Protein AF-A0A6N3J825-F1 (afdb_monomer_lite)

Structure (mmCIF, N/CA/C/O backbone):
data_AF-A0A6N3J825-F1
#
_entry.id   AF-A0A6N3J825-F1
#
loop_
_atom_site.group_PDB
_atom_site.id
_atom_site.type_symbol
_atom_site.label_atom_id
_atom_site.label_alt_id
_atom_site.label_comp_id
_atom_site.label_asym_id
_atom_site.label_entity_id
_atom_site.label_seq_id
_atom_site.pdbx_PDB_ins_code
_atom_site.Cartn_x
_atom_site.Cartn_y
_atom_site.Cartn_z
_atom_site.occupancy
_atom_site.B_iso_or_equiv
_atom_site.auth_seq_id
_atom_site.auth_comp_id
_atom_site.auth_asym_id
_atom_site.auth_atom_id
_atom_site.pdbx_PDB_model_num
ATOM 1 N N . MET A 1 1 ? 28.383 16.432 57.580 1.00 39.94 1 MET A N 1
ATOM 2 C CA . MET A 1 1 ? 28.192 16.481 56.115 1.00 39.94 1 MET A CA 1
ATOM 3 C C . MET A 1 1 ? 26.944 15.676 55.788 1.00 39.94 1 MET A C 1
ATOM 5 O O . MET A 1 1 ? 26.950 14.473 56.004 1.00 39.94 1 MET A O 1
ATOM 9 N N . LYS A 1 2 ? 25.836 16.338 55.429 1.00 42.00 2 LYS A N 1
ATOM 10 C CA . LYS A 1 2 ? 24.572 15.672 55.080 1.00 42.00 2 LYS A CA 1
ATOM 11 C C . LYS A 1 2 ? 24.575 15.445 53.569 1.00 42.00 2 LYS A C 1
ATOM 13 O O . LYS A 1 2 ? 24.528 16.410 52.815 1.00 42.00 2 LYS A O 1
ATOM 18 N N . PHE A 1 3 ? 24.701 14.190 53.154 1.00 48.62 3 PHE A N 1
ATOM 19 C CA . PHE A 1 3 ? 24.590 13.786 51.757 1.00 48.62 3 PHE A CA 1
ATOM 20 C C . PHE A 1 3 ? 23.123 13.887 51.331 1.00 48.62 3 PHE A C 1
ATOM 22 O O . PHE A 1 3 ? 22.294 13.091 51.763 1.00 48.62 3 PHE A O 1
ATOM 29 N N . LEU A 1 4 ? 22.801 14.880 50.505 1.00 48.47 4 LEU A N 1
ATOM 30 C CA . LEU A 1 4 ? 21.560 14.904 49.736 1.00 48.47 4 LEU A CA 1
ATOM 31 C C . LEU A 1 4 ? 21.855 14.238 48.394 1.00 48.47 4 LEU A C 1
ATOM 33 O O . LEU A 1 4 ? 22.380 14.863 47.476 1.00 48.47 4 LEU A O 1
ATOM 37 N N . ALA A 1 5 ? 21.567 12.941 48.314 1.00 57.81 5 ALA A N 1
ATOM 38 C CA . ALA A 1 5 ? 21.522 12.225 47.052 1.00 57.81 5 ALA A CA 1
ATOM 39 C C . ALA A 1 5 ? 20.279 12.696 46.284 1.00 57.81 5 ALA A C 1
ATOM 41 O O . ALA A 1 5 ? 19.159 12.286 46.583 1.00 57.81 5 ALA A O 1
ATOM 42 N N . VAL A 1 6 ? 20.472 13.593 45.319 1.00 57.44 6 VAL A N 1
ATOM 43 C CA . VAL A 1 6 ? 19.438 13.927 44.337 1.00 57.44 6 VAL A CA 1
ATOM 44 C C . VAL A 1 6 ? 19.511 12.862 43.252 1.00 57.44 6 VAL A C 1
ATOM 46 O O . VAL A 1 6 ? 20.337 12.929 42.345 1.00 57.44 6 VAL A O 1
ATOM 49 N N . ILE A 1 7 ? 18.675 11.834 43.388 1.00 58.78 7 ILE A N 1
ATOM 50 C CA . ILE A 1 7 ? 18.404 10.883 42.313 1.00 58.78 7 ILE A CA 1
ATOM 51 C C . ILE A 1 7 ? 17.601 11.659 41.269 1.00 58.78 7 ILE A C 1
ATOM 53 O O . ILE A 1 7 ? 16.405 11.890 41.434 1.00 58.78 7 ILE A O 1
ATOM 57 N N . ALA A 1 8 ? 18.285 12.128 40.226 1.00 56.31 8 ALA A N 1
ATOM 58 C CA . ALA A 1 8 ? 17.634 12.644 39.036 1.00 56.31 8 ALA A CA 1
ATOM 59 C C . ALA A 1 8 ? 16.880 11.479 38.390 1.00 56.31 8 ALA A C 1
ATOM 61 O O . ALA A 1 8 ? 17.477 10.539 37.865 1.00 56.31 8 ALA A O 1
ATOM 62 N N . ILE A 1 9 ? 15.558 11.529 38.520 1.00 58.62 9 ILE A N 1
ATOM 63 C CA . ILE A 1 9 ? 14.608 10.627 37.887 1.00 58.62 9 ILE A CA 1
ATOM 64 C C . ILE A 1 9 ? 14.866 10.714 36.383 1.00 58.62 9 ILE A C 1
ATOM 66 O O . ILE A 1 9 ? 14.583 11.730 35.749 1.00 58.62 9 ILE A O 1
ATOM 70 N N . LEU A 1 10 ? 15.468 9.658 35.835 1.00 52.44 10 LEU A N 1
ATOM 71 C CA . LEU A 1 10 ? 15.500 9.406 34.403 1.00 52.44 10 LEU A CA 1
ATOM 72 C C . LEU A 1 10 ? 14.044 9.425 33.943 1.00 52.44 10 LEU A C 1
ATOM 74 O O . LEU A 1 10 ? 13.263 8.564 34.345 1.00 52.44 10 LEU A O 1
ATOM 78 N N . PHE A 1 11 ? 13.677 10.436 33.157 1.00 50.75 11 PHE A N 1
ATOM 79 C CA . PHE A 1 11 ? 12.445 10.426 32.387 1.00 50.75 11 PHE A CA 1
ATOM 80 C C . PHE A 1 11 ? 12.521 9.216 31.461 1.00 50.75 11 PHE A C 1
ATOM 82 O O . PHE A 1 11 ? 13.101 9.272 30.378 1.00 50.75 11 PHE A O 1
ATOM 89 N N . SER A 1 12 ? 11.982 8.094 31.925 1.00 48.09 12 SER A N 1
ATOM 90 C CA . SER A 1 12 ? 11.609 6.982 31.079 1.00 48.09 12 SER A CA 1
ATOM 91 C C . SER A 1 12 ? 10.613 7.553 30.081 1.00 48.09 12 SER A C 1
ATOM 93 O O . SER A 1 12 ? 9.450 7.798 30.413 1.00 48.09 12 SER A O 1
ATOM 95 N N . LEU A 1 13 ? 11.101 7.810 28.862 1.00 48.94 13 LEU A N 1
ATOM 96 C CA . LEU A 1 13 ? 10.275 7.771 27.669 1.00 48.94 13 LEU A CA 1
ATOM 97 C C . LEU A 1 13 ? 9.540 6.432 27.735 1.00 48.94 13 LEU A C 1
ATOM 99 O O . LEU A 1 13 ? 10.067 5.395 27.341 1.00 48.94 13 LEU A O 1
ATOM 103 N N . HIS A 1 14 ? 8.325 6.460 28.265 1.00 48.06 14 HIS A N 1
ATOM 104 C CA . HIS A 1 14 ? 7.322 5.477 27.930 1.00 48.06 14 HIS A CA 1
ATOM 105 C C . HIS A 1 14 ? 6.933 5.837 26.500 1.00 48.06 14 HIS A C 1
ATOM 107 O O . HIS A 1 14 ? 5.924 6.489 26.253 1.00 48.06 14 HIS A O 1
ATOM 113 N N . ALA A 1 15 ? 7.804 5.487 25.549 1.00 48.31 15 ALA A N 1
ATOM 114 C CA . ALA A 1 15 ? 7.319 5.120 24.241 1.00 48.31 15 ALA A CA 1
ATOM 115 C C . ALA A 1 15 ? 6.436 3.909 24.529 1.00 48.31 15 ALA A C 1
ATOM 117 O O . ALA A 1 15 ? 6.926 2.786 24.645 1.00 48.31 15 ALA A O 1
ATOM 118 N N . GLU A 1 16 ? 5.157 4.165 24.806 1.00 44.62 16 GLU A N 1
ATOM 119 C CA . GLU A 1 16 ? 4.129 3.162 24.629 1.00 44.62 16 GLU A CA 1
ATOM 120 C C . GLU A 1 16 ? 4.338 2.693 23.196 1.00 44.62 16 GLU A C 1
ATOM 122 O O . GLU A 1 16 ? 4.037 3.408 22.241 1.00 44.62 16 GLU A O 1
ATOM 127 N N . ALA A 1 17 ? 5.000 1.546 23.052 1.00 43.19 17 ALA A N 1
ATOM 128 C CA . ALA A 1 17 ? 4.945 0.769 21.840 1.00 43.19 17 ALA A CA 1
ATOM 129 C C . ALA A 1 17 ? 3.468 0.412 21.717 1.00 43.19 17 ALA A C 1
ATOM 131 O O . ALA A 1 17 ? 3.006 -0.569 22.294 1.00 43.19 17 ALA A O 1
ATOM 132 N N . THR A 1 18 ? 2.704 1.311 21.102 1.00 50.97 18 THR A N 1
ATOM 133 C CA . THR A 1 18 ? 1.321 1.082 20.751 1.00 50.97 18 THR A CA 1
ATOM 134 C C . THR A 1 18 ? 1.357 -0.167 19.898 1.00 50.97 18 THR A C 1
ATOM 136 O O . THR A 1 18 ? 1.935 -0.164 18.811 1.00 50.97 18 THR A O 1
ATOM 139 N N . GLU A 1 19 ? 0.847 -1.271 20.450 1.00 55.44 19 GLU A N 1
ATOM 140 C CA . GLU A 1 19 ? 0.661 -2.495 19.687 1.00 55.44 19 GLU A CA 1
ATOM 141 C C . GLU A 1 19 ? -0.002 -2.098 18.376 1.00 55.44 19 GLU A C 1
ATOM 143 O O . GLU A 1 19 ? -1.024 -1.404 18.359 1.00 55.44 19 GLU A O 1
ATOM 148 N N . GLU A 1 20 ? 0.661 -2.432 17.275 1.00 64.12 20 GLU A N 1
ATOM 149 C CA . GLU A 1 20 ? 0.248 -1.981 15.964 1.00 64.12 20 GLU A CA 1
ATOM 150 C C . GLU A 1 20 ? -1.115 -2.611 15.665 1.00 64.12 20 GLU A C 1
ATOM 152 O O . GLU A 1 20 ? -1.206 -3.791 15.333 1.00 64.12 20 GLU A O 1
ATOM 157 N N . LYS A 1 21 ? -2.193 -1.844 15.864 1.00 73.06 21 LYS A N 1
ATOM 158 C CA . LYS A 1 21 ? -3.564 -2.346 15.767 1.00 73.06 21 LYS A CA 1
ATOM 159 C C . LYS A 1 21 ? -3.773 -2.978 14.390 1.00 73.06 21 LYS A C 1
ATOM 161 O O . LYS A 1 21 ? -3.743 -2.273 13.377 1.00 73.06 21 LYS A O 1
ATOM 166 N N . LEU A 1 22 ? -3.991 -4.292 14.374 1.00 86.31 22 LEU A N 1
ATOM 167 C CA . LEU A 1 22 ? -4.424 -5.023 13.189 1.00 86.31 22 LEU A CA 1
ATOM 168 C C . LEU A 1 22 ? -5.902 -4.713 12.957 1.00 86.31 22 LEU A C 1
ATOM 170 O O . LEU A 1 22 ? -6.754 -4.976 13.805 1.00 86.31 22 LEU A O 1
ATOM 174 N N . LEU A 1 23 ? -6.218 -4.108 11.819 1.00 90.06 23 LEU A N 1
ATOM 175 C CA . LEU A 1 23 ? -7.581 -3.715 11.469 1.00 90.06 23 LEU A CA 1
ATOM 176 C C . LEU A 1 23 ? -8.350 -4.854 10.793 1.00 90.06 23 LEU A C 1
ATOM 178 O O . LEU A 1 23 ? -9.582 -4.845 10.796 1.00 90.06 23 LEU A O 1
ATOM 182 N N . CYS A 1 24 ? -7.642 -5.827 10.210 1.00 91.69 24 CYS A N 1
ATOM 183 C CA . CYS A 1 24 ? -8.235 -6.818 9.309 1.00 91.69 24 CYS A CA 1
ATOM 184 C C . CYS A 1 24 ? -8.077 -8.275 9.770 1.00 91.69 24 CYS A C 1
ATOM 186 O O . CYS A 1 24 ? -8.343 -9.183 8.986 1.00 91.69 24 CYS A O 1
ATOM 188 N N . GLU A 1 25 ? -7.700 -8.510 11.030 1.00 82.56 25 GLU A N 1
ATOM 189 C CA . GLU A 1 25 ? -7.364 -9.831 11.597 1.00 82.56 25 GLU A CA 1
ATOM 190 C C . GLU A 1 25 ? -8.458 -10.906 11.416 1.00 82.56 25 GLU A C 1
ATOM 192 O O . GLU A 1 25 ? -8.162 -12.090 11.291 1.00 82.56 25 GLU A O 1
ATOM 197 N N . HIS A 1 26 ? -9.731 -10.511 11.337 1.00 81.75 26 HIS A N 1
ATOM 198 C CA . HIS A 1 26 ? -10.864 -11.434 11.172 1.00 81.75 26 HIS A CA 1
ATOM 199 C C . HIS A 1 26 ? -11.304 -11.647 9.716 1.00 81.75 26 HIS A C 1
ATOM 201 O O . HIS A 1 26 ? -12.369 -12.218 9.469 1.00 81.75 26 HIS A O 1
ATOM 207 N N . ARG A 1 27 ? -10.552 -11.133 8.739 1.00 84.56 27 ARG A N 1
ATOM 208 C CA . ARG A 1 27 ? -10.911 -11.227 7.321 1.00 84.56 27 ARG A CA 1
ATOM 209 C C . ARG A 1 27 ? -10.162 -12.380 6.660 1.00 84.56 27 ARG A C 1
ATOM 211 O O . ARG A 1 27 ? -8.957 -12.527 6.828 1.00 84.56 27 ARG A O 1
ATOM 218 N N . GLU A 1 28 ? -10.878 -13.165 5.862 1.00 88.50 28 GLU A N 1
ATOM 219 C CA . GLU A 1 28 ? -10.271 -14.188 5.011 1.00 88.50 28 GLU A CA 1
ATOM 220 C C . GLU A 1 28 ? -9.388 -13.529 3.941 1.00 88.50 28 GLU A C 1
ATOM 222 O O . GLU A 1 28 ? -9.851 -12.669 3.182 1.00 88.50 28 GLU A O 1
ATOM 227 N N . LEU A 1 29 ? -8.113 -13.923 3.894 1.00 89.19 29 LEU A N 1
ATOM 228 C CA . LEU A 1 29 ? -7.165 -13.469 2.880 1.00 89.19 29 LEU A CA 1
ATOM 229 C C . LEU A 1 29 ? -7.460 -14.156 1.543 1.00 89.19 29 LEU A C 1
ATOM 231 O O . LEU A 1 29 ? -7.732 -15.353 1.502 1.00 89.19 29 LEU A O 1
ATOM 235 N N . ARG A 1 30 ? -7.372 -13.404 0.441 1.00 93.12 30 ARG A N 1
ATOM 236 C CA . ARG A 1 30 ? -7.556 -13.913 -0.934 1.00 93.12 30 ARG A CA 1
ATOM 237 C C . ARG A 1 30 ? -6.261 -13.911 -1.746 1.00 93.12 30 ARG A C 1
ATOM 239 O O . ARG A 1 30 ? -6.293 -14.099 -2.957 1.00 93.12 30 ARG A O 1
ATOM 246 N N . ILE A 1 31 ? -5.145 -13.656 -1.077 1.00 92.56 31 ILE A N 1
ATOM 247 C CA . ILE A 1 31 ? -3.792 -13.617 -1.625 1.00 92.56 31 ILE A CA 1
ATOM 248 C C . ILE A 1 31 ? -3.026 -14.791 -1.015 1.00 92.56 31 ILE A C 1
ATOM 250 O O . ILE A 1 31 ? -3.232 -15.126 0.155 1.00 92.56 31 ILE A O 1
ATOM 254 N N . GLU A 1 32 ? -2.139 -15.416 -1.790 1.00 92.81 32 GLU A N 1
ATOM 255 C CA . GLU A 1 32 ? -1.291 -16.482 -1.259 1.00 92.81 32 GLU A CA 1
ATOM 256 C C . GLU A 1 32 ? -0.391 -15.963 -0.118 1.00 92.81 32 GLU A C 1
ATOM 258 O O . GLU A 1 32 ? 0.165 -14.863 -0.221 1.00 92.81 32 GLU A O 1
ATOM 263 N N . PRO A 1 33 ? -0.201 -16.729 0.974 1.00 89.88 33 PRO A N 1
ATOM 264 C CA . PRO A 1 33 ? 0.492 -16.235 2.167 1.00 89.88 33 PRO A CA 1
ATOM 265 C C . PRO A 1 33 ? 1.917 -15.707 1.938 1.00 89.88 33 PRO A C 1
ATOM 267 O O . PRO A 1 33 ? 2.368 -14.839 2.679 1.00 89.88 33 PRO A O 1
ATOM 270 N N . ASN A 1 34 ? 2.632 -16.223 0.936 1.00 92.00 34 ASN A N 1
ATOM 271 C CA . ASN A 1 34 ? 3.981 -15.786 0.558 1.00 92.00 34 ASN A CA 1
ATOM 272 C C . ASN A 1 34 ? 3.999 -14.457 -0.215 1.00 92.00 34 ASN A C 1
ATOM 274 O O . ASN A 1 34 ? 5.010 -13.763 -0.179 1.00 92.00 34 ASN A O 1
ATOM 278 N N . MET A 1 35 ? 2.906 -14.102 -0.894 1.00 94.44 35 MET A N 1
ATOM 279 C CA . MET A 1 35 ? 2.781 -12.848 -1.643 1.00 94.44 35 MET A CA 1
ATOM 280 C C . MET A 1 35 ? 2.152 -11.726 -0.810 1.00 94.44 35 MET A C 1
ATOM 282 O O . MET A 1 35 ? 2.334 -10.552 -1.124 1.00 94.44 35 MET A O 1
ATOM 286 N N . GLN A 1 36 ? 1.408 -12.058 0.247 1.00 95.94 36 GLN A N 1
ATOM 287 C CA . GLN A 1 36 ? 0.699 -11.090 1.085 1.00 95.94 36 GLN A CA 1
ATOM 288 C C . GLN A 1 36 ? 1.665 -10.118 1.786 1.00 95.94 36 GLN A C 1
ATOM 290 O O . GLN A 1 36 ? 2.491 -10.501 2.617 1.00 95.94 36 GLN A O 1
ATOM 295 N N . MET A 1 37 ? 1.491 -8.823 1.527 1.00 96.00 37 MET A N 1
ATOM 296 C CA . MET A 1 37 ? 2.106 -7.766 2.326 1.00 96.00 37 MET A CA 1
ATOM 297 C C . MET A 1 37 ? 1.495 -7.797 3.726 1.00 96.00 37 MET A C 1
ATOM 299 O O . MET A 1 37 ? 0.270 -7.811 3.869 1.00 96.00 37 MET A O 1
ATOM 303 N N . LYS A 1 38 ? 2.332 -7.780 4.768 1.00 93.62 38 LYS A N 1
ATOM 304 C CA . LYS A 1 38 ? 1.842 -7.694 6.153 1.00 93.62 38 LYS A CA 1
ATOM 305 C C . LYS A 1 38 ? 1.186 -6.338 6.386 1.00 93.62 38 LYS A C 1
ATOM 307 O O . LYS A 1 38 ? 1.668 -5.330 5.877 1.00 93.62 38 LYS A O 1
ATOM 312 N N . GLU A 1 39 ? 0.142 -6.301 7.211 1.00 93.50 39 GLU A N 1
ATOM 313 C CA . GLU A 1 39 ? -0.524 -5.042 7.571 1.00 93.50 39 GLU A CA 1
ATOM 314 C C . GLU A 1 39 ? 0.474 -4.008 8.122 1.00 93.50 39 GLU A C 1
ATOM 316 O O . GLU A 1 39 ? 0.412 -2.828 7.778 1.00 93.50 39 GLU A O 1
ATOM 321 N N . SER A 1 40 ? 1.471 -4.492 8.870 1.00 92.50 40 SER A N 1
ATOM 322 C CA . SER A 1 40 ? 2.559 -3.704 9.447 1.00 92.50 40 SER A CA 1
ATOM 323 C C . SER A 1 40 ? 3.496 -3.022 8.447 1.00 92.50 40 SER A C 1
ATOM 325 O O . SER A 1 40 ? 4.329 -2.204 8.830 1.00 92.50 40 SER A O 1
ATOM 327 N N . PHE A 1 41 ? 3.384 -3.316 7.147 1.00 93.69 41 PHE A N 1
ATOM 328 C CA . PHE A 1 41 ? 4.118 -2.569 6.125 1.00 93.69 41 PHE A CA 1
ATOM 329 C C . PHE A 1 41 ? 3.485 -1.213 5.811 1.00 93.69 41 PHE A C 1
ATOM 331 O O . PHE A 1 41 ? 4.173 -0.341 5.282 1.00 93.69 41 PHE A O 1
ATOM 338 N N . PHE A 1 42 ? 2.210 -1.001 6.141 1.00 96.50 42 PHE A N 1
ATOM 339 C CA . PHE A 1 42 ? 1.480 0.224 5.809 1.00 96.50 42 PHE A CA 1
ATOM 340 C C . PHE A 1 42 ? 1.690 1.316 6.860 1.00 96.50 42 PHE A C 1
ATOM 342 O O . PHE A 1 42 ? 0.739 1.780 7.487 1.00 96.50 42 PHE A O 1
ATOM 349 N N . THR A 1 43 ? 2.947 1.713 7.040 1.00 96.00 43 THR A N 1
ATOM 350 C CA . THR A 1 43 ? 3.382 2.804 7.920 1.00 96.00 43 THR A CA 1
ATOM 351 C C . THR A 1 43 ? 3.778 4.032 7.105 1.00 96.00 43 THR A C 1
ATOM 353 O O . THR A 1 43 ? 4.064 3.931 5.909 1.00 96.00 43 THR A O 1
ATOM 356 N N . GLU A 1 44 ? 3.829 5.193 7.758 1.00 96.75 44 GLU A N 1
ATOM 357 C CA . GLU A 1 44 ? 4.261 6.444 7.126 1.00 96.75 44 GLU A CA 1
ATOM 358 C C . GLU A 1 44 ? 5.675 6.326 6.552 1.00 96.75 44 GLU A C 1
ATOM 360 O O . GLU A 1 44 ? 5.879 6.563 5.365 1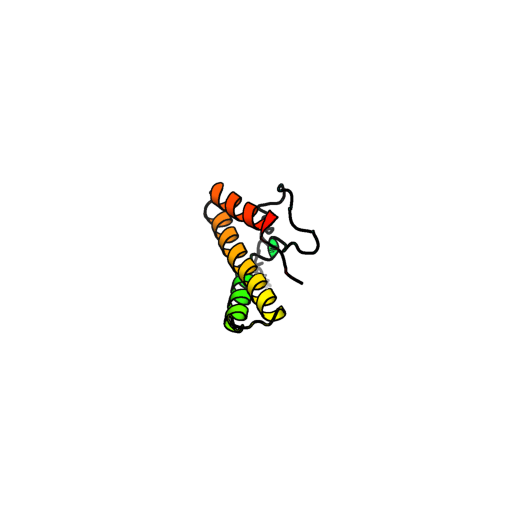.00 96.75 44 GLU A O 1
ATOM 365 N N . SER A 1 45 ? 6.629 5.843 7.354 1.00 97.44 45 SER A N 1
ATOM 366 C CA . SER A 1 45 ? 8.030 5.691 6.943 1.00 97.44 45 SER A CA 1
ATOM 367 C C . SER A 1 45 ? 8.202 4.785 5.715 1.00 97.44 45 SER A C 1
ATOM 369 O O . SER A 1 45 ? 8.968 5.107 4.799 1.00 97.44 45 SER A O 1
ATOM 371 N N . ASN A 1 46 ? 7.458 3.676 5.646 1.00 98.06 46 ASN A N 1
ATOM 372 C CA . ASN A 1 46 ? 7.490 2.794 4.480 1.00 98.06 46 ASN A CA 1
ATOM 373 C C . ASN A 1 46 ? 6.837 3.447 3.257 1.00 98.06 46 ASN A C 1
ATOM 375 O O . ASN A 1 46 ? 7.321 3.264 2.143 1.00 98.06 46 ASN A O 1
ATOM 379 N N . ALA A 1 47 ? 5.765 4.221 3.439 1.00 98.50 47 ALA A N 1
ATOM 380 C CA . ALA A 1 47 ? 5.123 4.949 2.350 1.00 98.50 47 ALA A CA 1
ATOM 381 C C . ALA A 1 47 ? 6.002 6.079 1.799 1.00 98.50 47 ALA A C 1
ATOM 383 O O . ALA A 1 47 ? 6.054 6.267 0.584 1.00 98.50 47 ALA A O 1
ATOM 384 N N . GLU A 1 48 ? 6.711 6.808 2.660 1.00 98.50 48 GLU A N 1
ATOM 385 C CA . GLU A 1 48 ? 7.688 7.822 2.255 1.00 98.50 48 GLU A CA 1
ATOM 386 C C . GLU A 1 48 ? 8.854 7.197 1.491 1.00 98.50 48 GLU A C 1
ATOM 388 O O . GLU A 1 48 ? 9.211 7.672 0.411 1.00 98.50 48 GLU A O 1
ATOM 393 N N . SER A 1 49 ? 9.390 6.084 1.998 1.00 98.38 49 SER A N 1
ATOM 394 C CA . SER A 1 49 ? 10.449 5.336 1.317 1.00 98.38 49 SER A CA 1
ATOM 395 C C . SER A 1 49 ? 9.978 4.829 -0.048 1.00 98.38 49 SER A C 1
ATOM 397 O O . SER A 1 49 ? 10.639 5.067 -1.055 1.00 98.38 49 SER A O 1
ATOM 399 N N . ALA A 1 50 ? 8.789 4.222 -0.114 1.00 98.38 50 ALA A N 1
ATOM 400 C CA . ALA A 1 50 ? 8.201 3.742 -1.362 1.00 98.38 50 ALA A CA 1
ATOM 401 C C . ALA A 1 50 ? 7.953 4.875 -2.369 1.00 98.38 50 ALA A C 1
ATOM 403 O O . ALA A 1 50 ? 8.182 4.708 -3.566 1.00 98.38 50 ALA A O 1
ATOM 404 N N . LYS A 1 51 ? 7.520 6.051 -1.900 1.00 98.50 51 LYS A N 1
ATOM 405 C CA . LYS A 1 51 ? 7.367 7.237 -2.748 1.00 98.50 51 LYS A CA 1
ATOM 406 C C . LYS A 1 51 ? 8.713 7.702 -3.308 1.00 98.50 51 LYS A C 1
ATOM 408 O O . LYS A 1 51 ? 8.792 7.993 -4.497 1.00 98.50 51 LYS A O 1
ATOM 413 N N . SER A 1 52 ? 9.760 7.729 -2.482 1.00 98.38 52 SER A N 1
ATOM 414 C CA . SER A 1 52 ? 11.109 8.080 -2.935 1.00 98.38 52 SER A CA 1
ATOM 415 C C . SER A 1 52 ? 11.640 7.097 -3.981 1.00 98.38 52 SER A C 1
ATOM 417 O O . SER A 1 52 ? 12.271 7.522 -4.945 1.00 98.38 52 SER A O 1
ATOM 419 N N . GLU A 1 53 ? 11.366 5.799 -3.837 1.00 97.94 53 GLU A N 1
ATOM 420 C CA . GLU A 1 53 ? 11.734 4.808 -4.854 1.00 97.94 53 GLU A CA 1
ATOM 421 C C . GLU A 1 53 ? 10.957 5.009 -6.159 1.00 97.94 53 GLU A C 1
ATOM 423 O O . GLU A 1 53 ? 11.556 4.996 -7.231 1.00 97.94 53 GLU A O 1
ATOM 428 N N . LEU A 1 54 ? 9.652 5.291 -6.095 1.00 98.06 54 LEU A N 1
ATOM 429 C CA . LEU A 1 54 ? 8.844 5.580 -7.287 1.00 98.06 54 LEU A CA 1
ATOM 430 C C . LEU A 1 54 ? 9.374 6.769 -8.095 1.00 98.06 54 LEU A C 1
ATOM 432 O O . LEU A 1 54 ? 9.340 6.728 -9.320 1.00 98.06 54 LEU A O 1
ATOM 436 N N . GLU A 1 55 ? 9.887 7.806 -7.433 1.00 97.56 55 GLU A N 1
ATOM 437 C 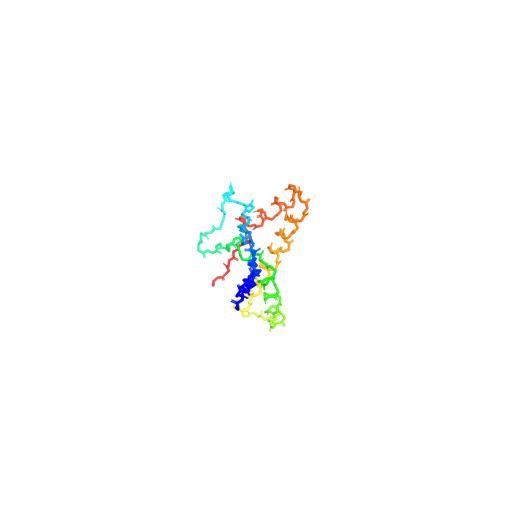CA . GLU A 1 55 ? 10.467 8.984 -8.094 1.00 97.56 55 GLU A CA 1
ATOM 438 C C . GLU A 1 55 ? 11.760 8.667 -8.871 1.00 97.56 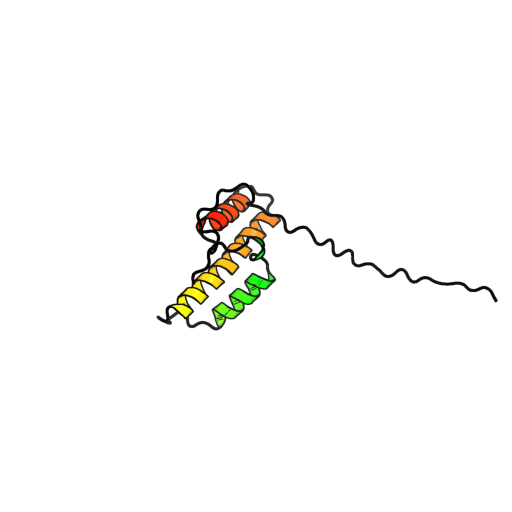55 GLU A C 1
ATOM 440 O O . GLU A 1 55 ? 12.135 9.421 -9.768 1.00 97.56 55 GLU A O 1
ATOM 445 N N . LYS A 1 56 ? 12.437 7.553 -8.555 1.00 96.88 56 LYS A N 1
ATOM 446 C CA . LYS A 1 56 ? 13.671 7.104 -9.226 1.00 96.88 56 LYS A CA 1
ATOM 447 C C . LYS A 1 56 ? 13.405 6.173 -10.410 1.00 96.88 56 LYS A C 1
ATOM 449 O O . LYS A 1 56 ? 14.305 5.960 -11.221 1.00 96.88 56 LYS A O 1
ATOM 454 N N . LEU A 1 57 ? 12.212 5.584 -10.489 1.00 96.12 57 LEU A N 1
ATOM 455 C CA . LEU A 1 57 ? 11.866 4.587 -11.498 1.00 96.12 57 LEU A CA 1
ATOM 456 C C . LEU A 1 57 ? 11.334 5.259 -12.768 1.00 96.12 57 LEU A C 1
ATOM 458 O O . LEU A 1 57 ? 10.489 6.152 -12.721 1.00 96.12 57 LEU A O 1
ATOM 462 N N . ASP A 1 58 ? 11.794 4.789 -13.927 1.00 94.31 58 ASP A N 1
ATOM 463 C CA . ASP A 1 58 ? 11.229 5.210 -15.207 1.00 94.31 58 ASP A CA 1
ATOM 464 C C . ASP A 1 58 ? 9.863 4.545 -15.419 1.00 94.31 58 ASP A C 1
ATOM 466 O O . ASP A 1 58 ? 9.771 3.380 -15.808 1.00 94.31 58 ASP A O 1
ATOM 470 N N . SER A 1 59 ? 8.794 5.312 -15.191 1.00 91.19 59 SER A N 1
ATOM 471 C CA . SER A 1 59 ? 7.408 4.862 -15.388 1.00 91.19 59 SER A CA 1
ATOM 472 C C . SER A 1 59 ? 7.070 4.423 -16.820 1.00 91.19 59 SER A C 1
ATOM 474 O O . SER A 1 59 ? 6.061 3.751 -17.023 1.00 91.19 59 SER A O 1
ATOM 476 N N . SER A 1 60 ? 7.900 4.784 -17.804 1.00 93.75 60 SER A N 1
ATOM 477 C CA . SER A 1 60 ? 7.743 4.390 -19.208 1.00 93.75 60 SER A CA 1
ATOM 478 C C . SER A 1 60 ? 8.558 3.153 -19.598 1.00 93.75 60 SER A C 1
ATOM 480 O O . SER A 1 60 ? 8.450 2.675 -20.730 1.00 93.75 60 SER A O 1
ATOM 482 N N . SER A 1 61 ? 9.357 2.616 -18.672 1.00 94.44 61 SER A N 1
ATOM 483 C CA . SER A 1 61 ? 10.172 1.430 -18.912 1.00 94.44 61 SER A CA 1
ATOM 484 C C . SER A 1 61 ? 9.307 0.201 -19.179 1.00 94.44 61 SER A C 1
ATOM 486 O O . SER A 1 61 ? 8.361 -0.067 -18.450 1.00 94.44 61 SER A O 1
ATOM 488 N N . ASN A 1 62 ? 9.669 -0.611 -20.170 1.00 94.88 62 ASN A N 1
ATOM 489 C CA . ASN A 1 62 ? 9.042 -1.921 -20.394 1.00 94.88 62 ASN A CA 1
ATOM 490 C C . ASN A 1 62 ? 9.750 -3.060 -19.638 1.00 94.88 62 ASN A C 1
ATOM 492 O O . ASN A 1 62 ? 9.419 -4.227 -19.837 1.00 94.88 62 ASN A O 1
ATOM 496 N N . ASP A 1 63 ? 10.751 -2.743 -18.815 1.00 97.19 63 ASP A N 1
ATOM 497 C CA . ASP A 1 63 ? 11.434 -3.733 -17.988 1.00 97.19 63 ASP A CA 1
ATOM 498 C C . ASP A 1 63 ? 10.482 -4.268 -16.908 1.00 97.19 63 ASP A C 1
ATOM 500 O O . ASP A 1 63 ? 9.910 -3.504 -16.126 1.00 97.19 63 ASP A O 1
ATOM 504 N N . LEU A 1 64 ? 10.316 -5.593 -16.870 1.00 96.31 64 LEU A N 1
ATOM 505 C CA . LEU A 1 64 ? 9.371 -6.257 -15.975 1.00 96.31 64 LEU A CA 1
ATOM 506 C C . LEU A 1 64 ? 9.699 -6.012 -14.496 1.00 96.31 64 LEU A C 1
ATOM 508 O O . LEU A 1 64 ? 8.789 -5.796 -13.701 1.00 96.31 64 LEU A O 1
ATOM 512 N N . MET A 1 65 ? 10.984 -5.975 -14.134 1.00 96.19 65 MET A N 1
ATOM 513 C CA . MET A 1 65 ? 11.407 -5.725 -12.756 1.00 96.19 65 MET A CA 1
ATOM 514 C C . MET A 1 65 ? 11.113 -4.284 -12.347 1.00 96.19 65 MET A C 1
ATOM 516 O O . MET A 1 65 ? 10.698 -4.038 -11.214 1.00 96.19 65 MET A O 1
ATOM 520 N N . ILE A 1 66 ? 11.278 -3.329 -13.269 1.00 9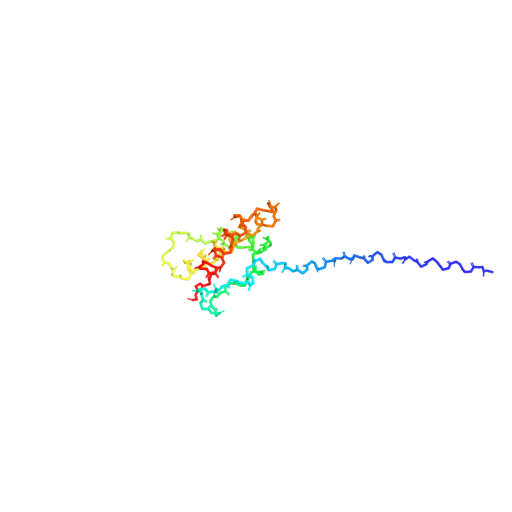6.69 66 ILE A N 1
ATOM 521 C CA . ILE A 1 66 ? 10.885 -1.934 -13.031 1.00 96.69 66 ILE A CA 1
ATOM 522 C C . ILE A 1 66 ? 9.367 -1.837 -12.846 1.00 96.69 66 ILE A C 1
ATOM 524 O O . ILE A 1 66 ? 8.916 -1.181 -11.908 1.00 96.69 66 ILE A O 1
ATOM 528 N N . GLN A 1 67 ? 8.576 -2.531 -13.666 1.00 97.31 67 GLN A N 1
ATOM 529 C CA . GLN A 1 67 ? 7.117 -2.550 -13.524 1.00 97.31 67 GLN A CA 1
ATOM 530 C C . GLN A 1 67 ? 6.672 -3.166 -12.190 1.00 97.31 67 GLN A C 1
ATOM 532 O O . GLN A 1 67 ? 5.860 -2.575 -11.476 1.00 97.31 67 GLN A O 1
ATOM 537 N N . PHE A 1 68 ? 7.266 -4.288 -11.778 1.00 97.19 68 PHE A N 1
ATOM 538 C CA . PHE A 1 68 ? 6.999 -4.891 -10.470 1.00 97.19 68 PHE A CA 1
ATOM 539 C C . PHE A 1 68 ? 7.378 -3.963 -9.318 1.00 97.19 68 PHE A C 1
ATOM 541 O O . PHE A 1 68 ? 6.596 -3.800 -8.379 1.00 97.19 68 PHE A O 1
ATOM 548 N N . ALA A 1 69 ? 8.528 -3.290 -9.401 1.00 97.38 69 ALA A N 1
ATOM 549 C CA . ALA A 1 69 ? 8.935 -2.303 -8.408 1.00 97.38 69 ALA A CA 1
ATOM 550 C C . ALA A 1 69 ? 7.941 -1.132 -8.323 1.00 97.38 69 ALA A C 1
ATOM 552 O O . ALA A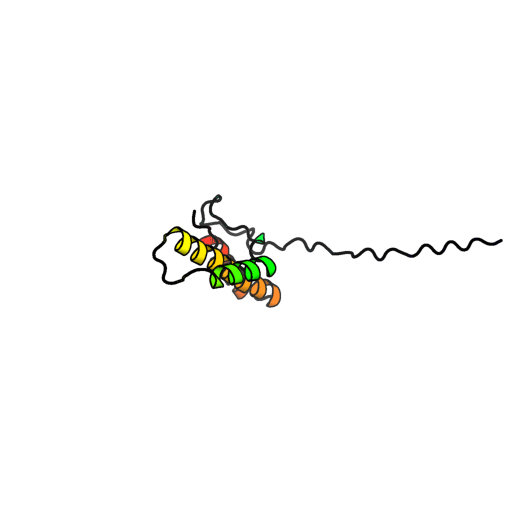 1 69 ? 7.579 -0.717 -7.218 1.00 97.38 69 ALA A O 1
ATOM 553 N N . ILE A 1 70 ? 7.451 -0.628 -9.460 1.00 98.00 70 ILE A N 1
ATOM 554 C CA . ILE A 1 70 ? 6.434 0.432 -9.501 1.00 98.00 70 ILE A CA 1
ATOM 555 C C . ILE A 1 70 ? 5.150 -0.034 -8.815 1.00 98.00 70 ILE A C 1
ATOM 557 O O . ILE A 1 70 ? 4.613 0.667 -7.952 1.00 98.00 70 ILE A O 1
ATOM 561 N N . GLU A 1 71 ? 4.649 -1.215 -9.163 1.00 97.69 71 GLU A N 1
ATOM 562 C CA . GLU A 1 71 ? 3.403 -1.722 -8.600 1.00 97.69 71 GLU A CA 1
ATOM 563 C C . GLU A 1 71 ? 3.516 -2.012 -7.096 1.00 97.69 71 GLU A C 1
ATOM 565 O O . GLU A 1 71 ? 2.646 -1.600 -6.322 1.00 97.69 71 GLU A O 1
ATOM 570 N N . ASN A 1 72 ? 4.606 -2.649 -6.660 1.00 97.81 72 ASN A N 1
ATOM 571 C CA . ASN A 1 72 ? 4.847 -2.973 -5.255 1.00 97.81 72 ASN A CA 1
ATOM 572 C C . ASN A 1 72 ? 4.937 -1.703 -4.396 1.00 97.81 72 ASN A C 1
ATOM 574 O O . A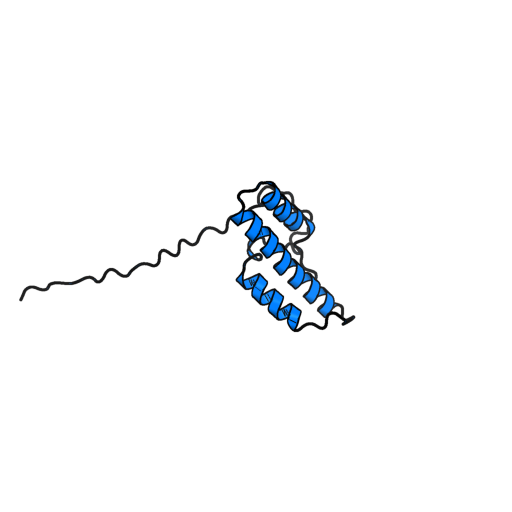SN A 1 72 ? 4.238 -1.590 -3.385 1.00 97.81 72 ASN A O 1
ATOM 578 N N . ASN A 1 73 ? 5.719 -0.706 -4.822 1.00 98.31 73 ASN A N 1
ATOM 579 C CA . ASN A 1 73 ? 5.815 0.566 -4.102 1.00 98.31 73 ASN A CA 1
ATOM 580 C C . ASN A 1 73 ? 4.484 1.338 -4.118 1.00 98.31 73 ASN A C 1
ATOM 582 O O . ASN A 1 73 ? 4.067 1.890 -3.097 1.00 98.31 73 ASN A O 1
ATOM 586 N N . SER A 1 74 ? 3.756 1.322 -5.239 1.00 98.31 74 SER A N 1
ATOM 587 C CA . SER A 1 74 ? 2.436 1.961 -5.339 1.00 98.31 74 SER A CA 1
ATOM 588 C C . SER A 1 74 ? 1.415 1.342 -4.381 1.00 98.31 74 SER A C 1
ATOM 590 O O . SER A 1 74 ? 0.612 2.063 -3.779 1.00 98.31 74 SER A O 1
ATOM 592 N N . ARG A 1 75 ? 1.452 0.016 -4.190 1.00 98.38 75 ARG A N 1
ATOM 593 C CA . ARG A 1 75 ? 0.610 -0.691 -3.212 1.00 98.38 75 ARG A CA 1
ATOM 594 C C . ARG A 1 75 ? 0.934 -0.285 -1.780 1.00 98.38 75 ARG A C 1
ATOM 596 O O . ARG A 1 75 ? -0.003 -0.037 -1.025 1.00 98.38 75 ARG A O 1
ATOM 603 N N . ILE A 1 76 ? 2.212 -0.143 -1.422 1.00 98.38 76 ILE A N 1
ATOM 604 C CA . ILE A 1 76 ? 2.626 0.334 -0.090 1.00 98.38 76 ILE A CA 1
ATOM 605 C C . ILE A 1 76 ? 2.060 1.735 0.171 1.00 98.38 76 ILE A C 1
ATOM 607 O O . ILE A 1 76 ? 1.374 1.952 1.172 1.00 98.38 76 ILE A O 1
ATOM 611 N N . VAL A 1 77 ? 2.249 2.666 -0.772 1.00 98.62 77 VAL A N 1
ATOM 612 C CA . VAL A 1 77 ? 1.731 4.041 -0.659 1.00 98.62 77 VAL A CA 1
ATOM 613 C C . VAL A 1 77 ? 0.204 4.057 -0.540 1.00 98.62 77 VAL A C 1
ATOM 615 O O . VAL A 1 77 ? -0.357 4.774 0.293 1.00 98.62 77 VAL A O 1
ATOM 618 N N . ARG A 1 78 ? -0.499 3.274 -1.368 1.00 98.56 78 ARG A N 1
ATOM 619 C CA . ARG A 1 78 ? -1.964 3.178 -1.331 1.00 98.56 78 ARG A CA 1
ATOM 620 C C . ARG A 1 78 ? -2.458 2.586 -0.013 1.00 98.56 78 ARG A C 1
ATOM 622 O O . ARG A 1 78 ? -3.406 3.121 0.564 1.00 98.56 78 ARG A O 1
ATOM 629 N N . GLY A 1 79 ? -1.841 1.501 0.441 1.00 98.12 79 GLY A N 1
ATOM 630 C CA . GLY A 1 79 ? -2.211 0.822 1.674 1.00 98.12 79 GLY A CA 1
ATOM 631 C C . GLY A 1 79 ? -2.030 1.718 2.891 1.00 98.12 79 GLY A C 1
ATOM 632 O O . GLY A 1 79 ? -2.960 1.824 3.685 1.00 98.12 79 GLY A O 1
ATOM 633 N N . TYR A 1 80 ? -0.923 2.468 2.974 1.00 98.00 80 TYR A N 1
ATOM 634 C CA . TYR A 1 80 ? -0.730 3.475 4.023 1.00 98.00 80 TYR A CA 1
ATOM 635 C C . TYR A 1 80 ? -1.834 4.539 4.017 1.00 98.00 80 TYR A C 1
ATOM 637 O O . TYR A 1 80 ? -2.471 4.764 5.040 1.00 98.00 80 TYR A O 1
ATOM 645 N N . LYS A 1 81 ? -2.150 5.138 2.860 1.00 98.00 81 LYS A N 1
ATOM 646 C CA . LYS A 1 81 ? -3.218 6.155 2.757 1.00 98.00 81 LYS A CA 1
ATOM 647 C C . LYS A 1 81 ? -4.597 5.635 3.170 1.00 98.00 81 LYS A C 1
ATOM 649 O O . LYS A 1 81 ? -5.442 6.404 3.623 1.00 98.00 81 LYS A O 1
ATOM 654 N N . LEU A 1 82 ? -4.880 4.358 2.928 1.00 97.44 82 LEU A N 1
ATOM 655 C CA . LEU A 1 82 ? -6.122 3.728 3.372 1.00 97.44 82 LEU A CA 1
ATOM 656 C C . LEU A 1 82 ? -6.090 3.458 4.879 1.00 97.44 82 LEU A C 1
ATOM 658 O O . LEU A 1 82 ? -7.061 3.773 5.560 1.00 97.44 82 LEU A O 1
ATOM 662 N N . ARG A 1 83 ? -4.970 2.946 5.397 1.00 95.56 83 ARG A N 1
ATOM 663 C CA . ARG A 1 83 ? -4.802 2.639 6.818 1.00 95.56 83 ARG A CA 1
ATOM 664 C C . ARG A 1 83 ? -4.844 3.886 7.695 1.00 95.56 83 ARG A C 1
ATOM 666 O O . ARG A 1 83 ? -5.577 3.893 8.675 1.00 95.56 83 ARG A O 1
ATOM 673 N N . ALA A 1 84 ? -4.125 4.942 7.316 1.00 95.00 84 ALA A N 1
ATOM 674 C CA . ALA A 1 84 ? -4.122 6.218 8.029 1.00 95.00 84 ALA A CA 1
ATOM 675 C C . ALA A 1 84 ? -5.550 6.768 8.168 1.00 95.00 84 ALA A C 1
ATOM 677 O O . ALA A 1 84 ? -6.017 7.005 9.277 1.00 95.00 84 ALA A O 1
ATOM 678 N N . ARG A 1 85 ? -6.310 6.810 7.063 1.00 95.25 85 ARG A N 1
ATOM 679 C CA . ARG A 1 85 ? -7.727 7.210 7.088 1.00 95.25 85 ARG A CA 1
ATOM 680 C C . ARG A 1 85 ? -8.590 6.312 7.971 1.00 95.25 85 ARG A C 1
ATOM 682 O O . ARG A 1 85 ? -9.438 6.818 8.700 1.00 95.25 85 ARG A O 1
ATOM 689 N N . ALA A 1 86 ? -8.393 4.996 7.921 1.00 94.25 86 ALA A N 1
ATOM 690 C CA . ALA A 1 86 ? -9.138 4.051 8.752 1.00 94.25 86 ALA A CA 1
ATOM 691 C C . ALA A 1 86 ? -8.862 4.233 10.256 1.00 94.25 86 ALA A C 1
ATOM 693 O O . ALA A 1 86 ? -9.760 4.022 11.066 1.00 94.25 86 ALA A O 1
ATOM 694 N N . ILE A 1 87 ? -7.642 4.634 10.625 1.00 91.81 87 ILE A N 1
ATOM 695 C CA . ILE A 1 87 ? -7.253 4.911 12.013 1.00 91.81 87 ILE A CA 1
ATOM 696 C C . ILE A 1 87 ? -7.788 6.274 12.478 1.00 91.81 87 ILE A C 1
ATOM 698 O O . ILE A 1 87 ? -8.262 6.384 13.604 1.00 91.81 87 ILE A O 1
ATOM 702 N N . GLU A 1 88 ? -7.740 7.298 11.623 1.00 91.81 88 GLU A N 1
ATOM 703 C CA . GLU A 1 88 ? -8.109 8.680 11.970 1.00 91.81 88 GLU A CA 1
ATOM 704 C C . GLU A 1 88 ? -9.624 8.931 12.041 1.00 91.81 88 GLU A C 1
ATOM 706 O O . GLU A 1 88 ? -10.072 9.781 12.807 1.00 91.81 88 GLU A O 1
ATOM 711 N N . SER A 1 89 ? -10.419 8.239 11.220 1.00 83.06 89 SER A N 1
ATOM 712 C CA . SER A 1 89 ? -11.823 8.610 10.967 1.00 83.06 89 SER A CA 1
ATOM 713 C C . SER A 1 89 ? -12.860 7.989 11.911 1.00 83.06 89 SER A C 1
ATOM 715 O O . SER A 1 89 ? -14.008 8.429 11.894 1.00 83.06 89 SER A O 1
ATOM 717 N N . ASP A 1 90 ? -12.506 6.941 12.668 1.00 71.62 90 ASP A N 1
ATOM 718 C CA . ASP A 1 90 ? -13.437 6.038 13.389 1.00 71.62 90 ASP A CA 1
ATOM 719 C C . ASP A 1 90 ? -14.656 5.586 12.540 1.00 71.62 90 ASP A C 1
ATOM 721 O O . ASP A 1 90 ? -15.716 5.194 13.036 1.00 71.62 90 ASP A O 1
ATOM 725 N N . ASN A 1 91 ? -14.517 5.642 11.212 1.00 89.06 91 ASN A N 1
ATOM 726 C CA . ASN A 1 91 ? -15.567 5.350 10.253 1.00 89.06 91 ASN A CA 1
ATOM 727 C C . ASN A 1 91 ? -15.442 3.903 9.767 1.00 89.06 91 ASN A C 1
ATOM 729 O O . ASN A 1 91 ? -14.424 3.481 9.211 1.00 89.06 91 ASN A O 1
ATOM 733 N N . LYS A 1 92 ? -16.527 3.135 9.913 1.00 90.75 92 LYS A N 1
ATOM 734 C CA . LYS A 1 92 ? -16.584 1.730 9.484 1.00 90.75 92 LYS A CA 1
ATOM 735 C C . LYS A 1 92 ? -16.329 1.550 7.986 1.00 90.75 92 LYS A C 1
ATOM 737 O O . LYS A 1 92 ? -15.772 0.523 7.603 1.00 90.75 92 LYS A O 1
ATOM 742 N N . GLU A 1 93 ? -16.697 2.523 7.154 1.00 95.06 93 GLU A N 1
ATOM 743 C CA . GLU A 1 93 ? -16.457 2.462 5.707 1.00 95.06 93 GLU A CA 1
ATOM 744 C C . GLU A 1 93 ? -14.978 2.642 5.346 1.00 95.06 93 GLU A C 1
ATOM 746 O O . GLU A 1 93 ? -14.492 2.008 4.407 1.00 95.06 93 GLU A O 1
ATOM 751 N N . ASP A 1 94 ? -14.227 3.433 6.114 1.00 95.81 94 ASP A N 1
ATOM 752 C CA . ASP A 1 94 ? -12.789 3.609 5.897 1.00 95.81 94 ASP A CA 1
ATOM 753 C C . ASP A 1 94 ? -12.014 2.352 6.323 1.00 95.81 94 ASP A C 1
ATOM 755 O O . ASP A 1 94 ? -11.166 1.863 5.570 1.00 95.81 94 ASP A O 1
ATOM 759 N N . ILE A 1 95 ? -12.387 1.739 7.456 1.00 93.88 95 ILE A N 1
ATOM 760 C CA . ILE A 1 95 ? -11.867 0.422 7.870 1.00 93.88 95 ILE A CA 1
ATOM 761 C C . ILE A 1 95 ? -12.193 -0.641 6.816 1.00 93.88 95 ILE A C 1
ATOM 763 O O . ILE A 1 95 ? -11.325 -1.425 6.430 1.00 93.88 95 ILE A O 1
ATOM 767 N N . LYS A 1 96 ? -13.434 -0.666 6.311 1.00 95.31 96 LYS A N 1
ATOM 768 C CA . LYS A 1 96 ? -13.838 -1.594 5.250 1.00 95.31 96 LYS A CA 1
ATOM 769 C C . LYS A 1 96 ? -13.009 -1.380 3.984 1.00 95.31 96 LYS A C 1
ATOM 771 O O . LYS A 1 96 ? -12.508 -2.352 3.432 1.00 95.31 96 LYS A O 1
ATOM 776 N N . SER A 1 97 ? -12.817 -0.134 3.563 1.00 96.88 97 SER A N 1
ATOM 777 C CA . SER A 1 97 ? -12.025 0.211 2.378 1.00 96.88 97 SER A CA 1
ATOM 778 C C . SER A 1 97 ? -10.570 -0.240 2.503 1.00 96.88 97 SER A C 1
ATOM 780 O O . SER A 1 97 ? -10.000 -0.764 1.543 1.00 96.88 97 SER A O 1
ATOM 782 N N . PHE A 1 98 ? -9.969 -0.069 3.684 1.00 96.94 98 PHE A N 1
ATOM 783 C CA . PHE A 1 98 ? -8.634 -0.587 3.958 1.00 96.94 98 PHE A CA 1
ATOM 784 C C . PHE A 1 98 ? -8.600 -2.116 3.916 1.00 96.94 98 PHE A C 1
ATOM 786 O O . PHE A 1 98 ? -7.768 -2.678 3.206 1.00 96.94 98 PHE A O 1
ATOM 793 N N . CYS A 1 99 ? -9.524 -2.796 4.597 1.00 95.69 99 CYS A N 1
ATOM 794 C CA . CYS A 1 99 ? -9.521 -4.255 4.624 1.00 95.69 99 CYS A CA 1
ATOM 795 C C . CYS A 1 99 ? -9.849 -4.894 3.276 1.00 95.69 99 CYS A C 1
ATOM 797 O O . CYS A 1 99 ? -9.250 -5.912 2.948 1.00 95.69 99 CYS A O 1
ATOM 799 N N . ASP A 1 100 ? -10.727 -4.302 2.466 1.00 97.19 100 ASP A N 1
ATOM 800 C CA . ASP A 1 100 ? -11.015 -4.791 1.114 1.00 97.19 100 ASP A CA 1
ATOM 801 C C . ASP A 1 100 ? -9.756 -4.738 0.235 1.00 97.19 100 ASP A C 1
ATOM 803 O O . ASP A 1 100 ? -9.454 -5.691 -0.488 1.00 97.19 100 ASP A O 1
ATOM 807 N N . PHE A 1 101 ? -8.976 -3.655 0.340 1.00 97.94 101 PHE A N 1
ATOM 808 C CA . PHE A 1 101 ? -7.660 -3.568 -0.288 1.00 97.94 101 PHE A CA 1
ATOM 809 C C . PHE A 1 101 ? -6.681 -4.588 0.302 1.00 97.94 101 PHE A C 1
ATOM 811 O O . PHE A 1 101 ? -6.000 -5.274 -0.452 1.00 97.94 101 PHE A O 1
ATOM 818 N N . TYR A 1 102 ? -6.614 -4.717 1.625 1.00 97.25 102 TYR A N 1
ATOM 819 C CA . TYR A 1 102 ? -5.664 -5.600 2.295 1.00 97.25 102 TYR A CA 1
ATOM 820 C C . TYR A 1 102 ? -5.826 -7.067 1.882 1.00 97.25 102 TYR A C 1
ATOM 822 O O . TYR A 1 102 ? -4.844 -7.729 1.563 1.00 97.25 102 TYR A O 1
ATOM 830 N N . VAL A 1 103 ? -7.062 -7.569 1.818 1.00 96.38 103 VAL A N 1
ATOM 831 C CA . VAL A 1 103 ? -7.309 -8.993 1.534 1.00 96.38 103 VAL A CA 1
ATOM 832 C C . VAL A 1 103 ? -7.140 -9.376 0.068 1.00 96.38 103 VAL A C 1
ATOM 834 O O . VAL A 1 103 ? -7.112 -10.565 -0.233 1.00 96.38 103 VAL A O 1
ATOM 837 N N . SER A 1 104 ? -7.108 -8.405 -0.852 1.00 95.88 104 SER A N 1
ATOM 838 C CA . SER A 1 104 ? -7.168 -8.678 -2.299 1.00 95.88 104 SER A CA 1
ATOM 839 C C . SER A 1 104 ? -6.156 -7.920 -3.159 1.00 95.88 104 SER A C 1
ATOM 841 O O . SER A 1 104 ? -5.876 -8.338 -4.277 1.00 95.88 104 SER A O 1
ATOM 843 N N . GLY A 1 105 ? -5.595 -6.818 -2.664 1.00 96.12 105 GLY A N 1
ATOM 844 C CA . GLY A 1 105 ? -4.715 -5.920 -3.413 1.00 96.12 105 GLY A CA 1
ATOM 845 C C . GLY A 1 105 ? -3.351 -5.659 -2.772 1.00 96.12 105 GLY A C 1
ATOM 846 O O . GLY A 1 105 ? -2.499 -5.063 -3.427 1.00 96.12 105 GLY A O 1
ATOM 847 N N . ALA A 1 106 ? -3.133 -6.079 -1.525 1.00 96.94 106 ALA A N 1
ATOM 848 C CA . ALA A 1 106 ? -1.887 -5.889 -0.783 1.00 96.94 106 ALA A CA 1
ATOM 849 C C . ALA A 1 106 ? -0.916 -7.064 -0.988 1.00 96.94 106 ALA A C 1
ATOM 851 O O . ALA A 1 106 ? -0.612 -7.796 -0.050 1.00 96.94 106 ALA A O 1
ATOM 852 N N . PHE A 1 107 ? -0.438 -7.257 -2.216 1.00 96.88 107 PHE A N 1
ATOM 853 C CA . PHE A 1 107 ? 0.487 -8.338 -2.559 1.00 96.88 107 PHE A CA 1
ATOM 854 C C . PHE A 1 107 ? 1.748 -7.833 -3.266 1.00 96.88 107 PHE A C 1
ATOM 856 O O . PHE A 1 107 ? 1.719 -6.801 -3.944 1.00 96.88 107 PHE A O 1
ATOM 863 N N . TYR A 1 108 ? 2.846 -8.567 -3.101 1.00 96.06 108 TYR A N 1
ATOM 864 C CA . TYR A 1 108 ? 4.073 -8.392 -3.871 1.00 96.06 108 TYR A CA 1
ATOM 865 C C . TYR A 1 108 ? 3.979 -9.136 -5.203 1.00 96.06 108 TYR A C 1
ATOM 867 O O . TYR A 1 108 ? 3.498 -10.265 -5.246 1.00 96.06 108 TYR A O 1
ATOM 875 N N . HIS A 1 109 ? 4.478 -8.511 -6.264 1.00 91.62 109 HIS A N 1
ATOM 876 C CA . HIS A 1 109 ? 5.006 -9.235 -7.421 1.00 91.62 109 HIS A CA 1
ATOM 877 C C . HIS A 1 109 ? 6.441 -9.673 -7.135 1.00 91.62 109 HIS A C 1
ATOM 879 O O . HIS A 1 109 ? 7.188 -8.879 -6.545 1.00 91.62 109 HIS A O 1
ATOM 885 N N . ASP A 1 110 ? 6.787 -10.900 -7.531 1.00 74.31 110 ASP A N 1
ATOM 886 C CA . ASP A 1 110 ? 8.122 -11.502 -7.414 1.00 74.31 110 ASP A CA 1
ATOM 887 C C . ASP A 1 110 ? 8.858 -11.599 -8.759 1.00 74.31 110 ASP A C 1
ATOM 889 O O . ASP A 1 110 ? 8.195 -11.713 -9.813 1.00 74.31 110 ASP A O 1
#

Secondary structure (DSSP, 8-state):
----------------------S-TTSPP-S-TTTBPPGGG-SHHHHHHHHHHHHHS-TT---HHHHHHHHHHHHHHHHHHHHHHHHHS--HHHHHHHHHHHHHH-B---

Radius of gyration: 20.49 Å; chains: 1; bounding box: 45×33×76 Å

Sequence (110 aa):
MKFLAVIAILFSLHAEATEEKLLCEHRELRIEPNMQMKESFFTESNAESAKSELEKLDSSSNDLMIQFAIENNSRIVRGYKLRARAIESDNKEDIKSFCDFYVSGAFYHD

pLDDT: mean 86.36, std 17.51, range [39.94, 98.62]

Foldseek 3Di:
DDDDPPPPPDPPPPPVPPPPDDLQVPPAAPDDPVFADDLVLLDPVNLVVLVVQLVVADPPDPDPVSVLSNLLSVLSNVLNVLVVCVVPPVDPVSSVVNNVCRRYPRTGDD